Protein AF-A0A378I6Z5-F1 (afdb_monomer_lite)

pLDDT: mean 80.25, std 17.91, range [38.84, 97.5]

Structure (mmCIF, N/CA/C/O backbone):
data_AF-A0A378I6Z5-F1
#
_entry.id   AF-A0A378I6Z5-F1
#
loop_
_atom_site.group_PDB
_atom_site.id
_atom_site.type_symbol
_atom_site.label_atom_id
_atom_site.label_alt_id
_atom_site.label_comp_id
_atom_site.label_asym_id
_atom_site.label_entity_id
_atom_site.label_seq_id
_atom_site.pdbx_PDB_ins_code
_atom_site.Cartn_x
_atom_site.Cartn_y
_atom_site.Cartn_z
_atom_site.occupancy
_atom_site.B_iso_or_equiv
_atom_site.auth_seq_id
_atom_site.auth_comp_id
_atom_site.auth_asym_id
_atom_site.auth_atom_id
_atom_site.pdbx_PDB_model_num
ATOM 1 N N . MET A 1 1 ? -31.576 34.691 -0.071 1.00 43.22 1 MET A N 1
ATOM 2 C CA . MET A 1 1 ? -30.596 34.242 0.935 1.00 43.22 1 MET A CA 1
ATOM 3 C C . MET A 1 1 ? -31.088 32.911 1.466 1.00 43.22 1 MET A C 1
ATOM 5 O O . MET A 1 1 ? -32.057 32.908 2.208 1.00 43.22 1 MET A O 1
ATOM 9 N N . SER A 1 2 ? -30.503 31.805 1.012 1.00 46.91 2 SER A N 1
ATOM 10 C CA . SER A 1 2 ? -30.893 30.458 1.441 1.00 46.91 2 SER A CA 1
ATOM 11 C C . SER A 1 2 ? -29.628 29.761 1.919 1.00 46.91 2 SER A C 1
ATOM 13 O O . SER A 1 2 ? -28.775 29.415 1.105 1.00 46.91 2 SER A O 1
ATOM 15 N N . SER A 1 3 ? -29.466 29.654 3.236 1.00 55.19 3 SER A N 1
ATOM 16 C CA . SER A 1 3 ? -28.348 28.930 3.838 1.00 55.19 3 SER A CA 1
ATOM 17 C C . SER A 1 3 ? -28.502 27.432 3.549 1.00 55.19 3 SER A C 1
ATOM 19 O O . SER A 1 3 ? -29.588 26.894 3.775 1.00 55.19 3 SER A O 1
ATOM 21 N N . PRO A 1 4 ? -27.463 26.747 3.046 1.00 47.97 4 PRO A N 1
ATOM 22 C CA . PRO A 1 4 ? -27.496 25.304 2.863 1.00 47.97 4 PRO A CA 1
ATOM 23 C C . PRO A 1 4 ? -27.467 24.600 4.225 1.00 47.97 4 PRO A C 1
ATOM 25 O O . PRO A 1 4 ? -26.707 24.969 5.119 1.00 47.97 4 PRO A O 1
ATOM 28 N N . ILE A 1 5 ? -28.320 23.589 4.368 1.00 48.44 5 ILE A N 1
ATOM 29 C CA . ILE A 1 5 ? -28.381 22.694 5.524 1.00 48.44 5 ILE A CA 1
ATOM 30 C C . ILE A 1 5 ? -27.070 21.898 5.543 1.00 48.44 5 ILE A C 1
ATOM 32 O O . ILE A 1 5 ? -26.818 21.102 4.639 1.00 48.44 5 ILE A O 1
ATOM 36 N N . GLN A 1 6 ? -26.219 22.146 6.541 1.00 48.19 6 GLN A N 1
ATOM 37 C CA . GLN A 1 6 ? -25.073 21.285 6.833 1.00 48.19 6 GLN A CA 1
ATOM 38 C C . GLN A 1 6 ? -25.602 19.896 7.219 1.00 48.19 6 GLN A C 1
ATOM 40 O O . GLN A 1 6 ? -26.497 19.820 8.065 1.00 48.19 6 GLN A O 1
ATOM 45 N N . PRO A 1 7 ? -25.112 18.803 6.606 1.00 40.03 7 PRO A N 1
ATOM 46 C CA . PRO A 1 7 ? -25.465 17.467 7.057 1.00 40.03 7 PRO A CA 1
ATOM 47 C C . PRO A 1 7 ? -25.001 17.317 8.507 1.00 40.03 7 PRO A C 1
ATOM 49 O O . PRO A 1 7 ? -23.848 17.601 8.823 1.00 40.03 7 PRO A O 1
ATOM 52 N N . ALA A 1 8 ? -25.940 16.944 9.378 1.00 38.84 8 ALA A N 1
ATOM 53 C CA . ALA A 1 8 ? -25.690 16.685 10.785 1.00 38.84 8 ALA A CA 1
ATOM 54 C C . ALA A 1 8 ? -24.511 15.716 10.922 1.00 38.84 8 ALA A C 1
ATOM 56 O O . ALA A 1 8 ? -24.524 14.643 10.316 1.00 38.84 8 ALA A O 1
ATOM 57 N N . GLU A 1 9 ? -23.503 16.117 11.695 1.00 39.84 9 GLU A N 1
ATOM 58 C CA . GLU A 1 9 ? -22.430 15.232 12.127 1.00 39.84 9 GLU A CA 1
ATOM 59 C C . GLU A 1 9 ? -23.067 13.974 12.729 1.00 39.84 9 GLU A C 1
ATOM 61 O O . GLU A 1 9 ? -23.911 14.058 13.627 1.00 39.84 9 GLU A O 1
ATOM 66 N N . GLU A 1 10 ? -22.720 12.803 12.190 1.00 39.91 10 GLU A N 1
ATOM 67 C CA . GLU A 1 10 ? -23.038 11.531 12.824 1.00 39.91 10 GLU A CA 1
ATOM 68 C C . GLU A 1 10 ? -22.522 11.599 14.260 1.00 39.91 10 GLU A C 1
ATOM 70 O O . GLU A 1 10 ? -21.311 11.608 14.492 1.00 39.91 10 GLU A O 1
ATOM 75 N N . ASN A 1 11 ? -23.450 11.674 15.216 1.00 44.78 11 ASN A N 1
ATOM 76 C CA . ASN A 1 11 ? -23.178 11.618 16.646 1.00 44.78 11 ASN A CA 1
ATOM 77 C C . ASN A 1 11 ? -22.625 10.228 16.994 1.00 44.78 11 ASN A C 1
ATOM 79 O O . ASN A 1 11 ? -23.322 9.377 17.544 1.00 44.78 11 ASN A O 1
ATOM 83 N N . ASN A 1 12 ? -21.369 9.980 16.637 1.00 50.91 12 ASN A N 1
ATOM 84 C CA . ASN A 1 12 ? -20.603 8.837 17.087 1.00 50.91 12 ASN A CA 1
ATOM 85 C C . ASN A 1 12 ? -20.268 9.101 18.552 1.00 50.91 12 ASN A C 1
ATOM 87 O O . ASN A 1 12 ? -19.271 9.750 18.866 1.00 50.91 12 ASN A O 1
ATOM 91 N N . ILE A 1 13 ? -21.145 8.656 19.453 1.00 58.22 13 ILE A N 1
ATOM 92 C CA . ILE A 1 13 ? -20.887 8.724 20.889 1.00 58.22 13 ILE A CA 1
ATOM 93 C C . ILE A 1 13 ? -19.594 7.945 21.145 1.00 58.22 13 ILE A C 1
ATOM 95 O O . ILE A 1 13 ? -19.530 6.732 20.942 1.00 58.22 13 ILE A O 1
ATOM 99 N N . SER A 1 14 ? -18.544 8.656 21.555 1.00 63.94 14 SER A N 1
ATOM 100 C CA . SER A 1 14 ? -17.253 8.047 21.849 1.00 63.94 14 SER A CA 1
ATOM 101 C C . SER A 1 14 ? -17.362 7.164 23.094 1.00 63.94 14 SER A C 1
ATOM 103 O O . SER A 1 14 ? -18.143 7.443 24.008 1.00 63.94 14 SER A O 1
ATOM 105 N N . GLN A 1 15 ? -16.526 6.125 23.187 1.00 63.69 15 GLN A N 1
ATOM 106 C CA . GLN A 1 15 ? -16.387 5.288 24.387 1.00 63.69 15 GLN A CA 1
ATOM 107 C C . GLN A 1 15 ? -16.225 6.140 25.665 1.00 63.69 15 GLN A C 1
ATOM 109 O O . GLN A 1 15 ? -16.732 5.785 26.729 1.00 63.69 15 GLN A O 1
ATOM 114 N N . THR A 1 16 ? -15.563 7.299 25.551 1.00 64.31 16 THR A N 1
ATOM 115 C CA . THR A 1 16 ? -15.347 8.261 26.641 1.00 64.31 16 THR A CA 1
ATOM 116 C C . THR A 1 16 ? -16.625 8.977 27.089 1.00 64.31 16 THR A C 1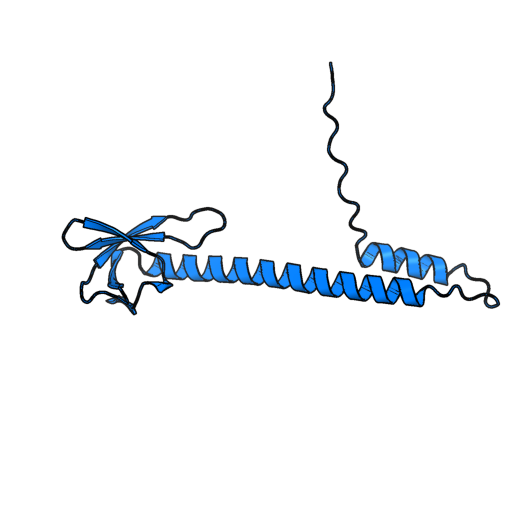
ATOM 118 O O . THR A 1 16 ? -16.800 9.222 28.283 1.00 64.31 16 THR A O 1
ATOM 121 N N . ASP A 1 17 ? -17.531 9.293 26.164 1.00 67.19 17 ASP A N 1
ATOM 122 C CA . ASP A 1 17 ? -18.799 9.962 26.475 1.00 67.19 17 ASP A CA 1
ATOM 123 C C . ASP A 1 17 ? -19.797 8.984 27.110 1.00 67.19 17 ASP A C 1
ATOM 125 O O . ASP A 1 17 ? -20.558 9.361 28.002 1.00 67.19 17 ASP A O 1
ATOM 129 N N . TYR A 1 18 ? -19.695 7.694 26.773 1.00 62.50 18 TYR A N 1
ATOM 130 C CA . TYR A 1 18 ? -20.431 6.625 27.450 1.00 62.50 18 TYR A CA 1
ATOM 131 C C . TYR A 1 18 ? -19.893 6.288 28.841 1.00 62.50 18 TYR A C 1
ATOM 133 O O . TYR A 1 18 ? -20.690 6.091 29.754 1.00 62.50 18 TYR A O 1
ATOM 141 N N . LEU A 1 19 ? -18.571 6.250 29.048 1.00 65.25 19 LEU A N 1
ATOM 142 C CA . LEU A 1 19 ? -18.000 6.049 30.389 1.00 65.25 19 LEU A CA 1
ATOM 143 C C . LEU A 1 19 ? -18.434 7.162 31.353 1.00 65.25 19 LEU A C 1
ATOM 145 O O . LEU A 1 19 ? -18.723 6.891 32.517 1.00 65.25 19 LEU A O 1
ATOM 149 N N . LYS A 1 20 ? -18.539 8.400 30.854 1.00 63.88 20 LYS A N 1
ATOM 150 C CA . LYS A 1 20 ? -19.095 9.527 31.611 1.00 63.88 20 LYS A CA 1
ATOM 151 C C . LYS A 1 20 ? -20.564 9.311 31.954 1.00 63.88 20 LYS A C 1
ATOM 153 O O . LYS A 1 20 ? -20.922 9.464 33.118 1.00 63.88 20 LYS A O 1
ATOM 158 N N . LEU A 1 21 ? -21.390 8.909 30.985 1.00 65.75 21 LEU A N 1
ATOM 159 C CA . LEU A 1 21 ? -22.802 8.613 31.239 1.00 65.75 21 LEU A CA 1
ATOM 160 C C . LEU A 1 21 ? -22.970 7.457 32.246 1.00 65.75 21 LEU A C 1
ATOM 162 O O . LEU A 1 21 ? -23.777 7.550 33.163 1.00 65.75 21 LEU A O 1
ATOM 166 N N . PHE A 1 22 ? -22.148 6.408 32.140 1.00 63.22 22 PHE A N 1
ATOM 167 C CA . PHE A 1 22 ? -22.139 5.249 33.038 1.00 63.22 22 PHE A CA 1
ATOM 168 C C . PHE A 1 22 ? -21.736 5.608 34.474 1.00 63.22 22 PHE A C 1
ATOM 170 O O . PHE A 1 22 ? -22.388 5.187 35.428 1.00 63.22 22 PHE A O 1
ATOM 177 N N . MET A 1 23 ? -20.693 6.424 34.651 1.00 62.19 23 MET A N 1
ATOM 178 C CA . MET A 1 23 ? -20.320 6.942 35.972 1.00 62.19 23 MET A CA 1
ATOM 179 C C . MET A 1 23 ? -21.416 7.836 36.561 1.00 62.19 23 MET A C 1
ATOM 181 O O . MET A 1 23 ? -21.661 7.808 37.768 1.00 62.19 23 MET A O 1
ATOM 185 N N . GLN A 1 24 ? -22.092 8.613 35.714 1.00 64.06 24 GLN A N 1
ATOM 186 C CA . GLN A 1 24 ? -23.171 9.501 36.125 1.00 64.06 24 GLN A CA 1
ATOM 187 C C . GLN A 1 24 ? -24.416 8.718 36.565 1.00 64.06 24 GLN A C 1
ATOM 189 O O .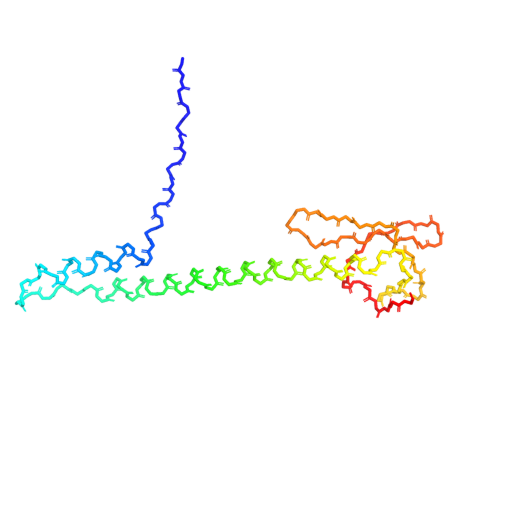 GLN A 1 24 ? -25.008 9.067 37.583 1.00 64.06 24 GLN A O 1
ATOM 194 N N . GLU A 1 25 ? -24.753 7.614 35.892 1.00 57.38 25 GLU A N 1
ATOM 195 C CA . GLU A 1 25 ? -25.790 6.693 36.366 1.00 57.38 25 GLU A CA 1
ATOM 196 C C . GLU A 1 25 ? -25.371 5.981 37.659 1.00 57.38 25 GLU A C 1
ATOM 198 O O . GLU A 1 25 ? -26.139 5.990 38.611 1.00 57.38 25 GLU A O 1
ATOM 203 N N . LEU A 1 26 ? -24.142 5.464 37.782 1.00 59.31 26 LEU A N 1
ATOM 204 C CA . LEU A 1 26 ? -23.662 4.833 39.027 1.00 59.31 26 LEU A CA 1
ATOM 205 C C . LEU A 1 26 ? -23.727 5.751 40.260 1.00 59.31 26 LEU A C 1
ATOM 207 O O . LEU A 1 26 ? -23.867 5.263 41.379 1.00 59.31 26 LEU A O 1
ATOM 211 N N . THR A 1 27 ? -23.637 7.068 40.066 1.00 58.06 27 THR A N 1
ATOM 212 C CA . THR A 1 27 ? -23.685 8.056 41.156 1.00 58.06 27 THR A CA 1
ATOM 213 C C . THR A 1 27 ? -25.122 8.347 41.633 1.00 58.06 27 THR A C 1
ATOM 215 O O . THR A 1 27 ? -25.296 8.876 42.728 1.00 58.06 27 THR A O 1
ATOM 218 N N . TYR A 1 28 ? -26.155 7.981 40.857 1.00 57.88 28 TYR A N 1
ATOM 219 C CA . TYR A 1 28 ? -27.563 8.350 41.096 1.00 57.88 28 TYR A CA 1
ATOM 220 C C . TYR A 1 28 ? -28.550 7.160 41.151 1.00 57.88 28 TYR A C 1
ATOM 222 O O . TYR A 1 28 ? -29.758 7.366 41.024 1.00 57.88 28 TYR A O 1
ATOM 230 N N . GLN A 1 29 ? -28.086 5.920 41.351 1.00 55.16 29 GLN A N 1
ATOM 231 C CA . GLN A 1 29 ? -28.969 4.739 41.390 1.00 55.16 29 GLN A CA 1
ATOM 232 C C . GLN A 1 29 ? -29.439 4.400 42.813 1.00 55.16 29 GLN A C 1
ATOM 234 O O . GLN A 1 29 ? -28.645 4.311 43.750 1.00 55.16 29 GLN A O 1
ATOM 239 N N . ASP A 1 30 ? -30.744 4.163 42.957 1.00 57.72 30 ASP A N 1
ATOM 240 C CA . ASP A 1 30 ? -31.344 3.541 44.140 1.00 57.72 30 ASP A CA 1
ATOM 241 C C . ASP A 1 30 ? -30.927 2.051 44.182 1.00 57.72 30 ASP A C 1
ATOM 243 O O . ASP A 1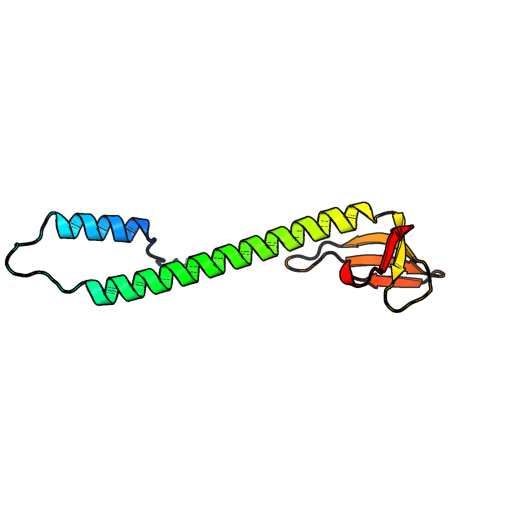 30 ? -31.190 1.318 43.221 1.00 57.72 30 ASP A O 1
ATOM 247 N N . PRO A 1 31 ? -30.281 1.566 45.262 1.00 54.97 31 PRO A N 1
ATOM 248 C CA . PRO A 1 31 ? -29.736 0.207 45.352 1.00 54.97 31 PRO A CA 1
ATOM 249 C C . PRO A 1 31 ? -30.773 -0.918 45.187 1.00 54.97 31 PRO A C 1
ATOM 251 O O . PRO A 1 31 ? -30.391 -2.073 45.002 1.00 54.97 31 PRO A O 1
ATOM 254 N N . LEU A 1 32 ? -32.073 -0.613 45.253 1.00 54.62 32 LEU A N 1
ATOM 255 C CA . LEU A 1 32 ? -33.153 -1.601 45.197 1.00 54.62 32 LEU A CA 1
ATOM 256 C C . LEU A 1 32 ? -33.670 -1.913 43.780 1.00 54.62 32 LEU A C 1
ATOM 258 O O . LEU A 1 32 ? -34.488 -2.824 43.634 1.00 54.62 32 LEU A O 1
ATOM 262 N N . LYS A 1 33 ? -33.217 -1.205 42.732 1.00 52.78 33 LYS A N 1
ATOM 263 C CA . LYS A 1 33 ? -33.619 -1.463 41.333 1.00 52.78 33 LYS A CA 1
ATOM 264 C C . LYS A 1 33 ? -32.457 -1.273 40.348 1.00 52.78 33 LYS A C 1
ATOM 266 O O . LYS A 1 33 ? -32.390 -0.243 39.683 1.00 52.78 33 LYS A O 1
ATOM 271 N N . PRO A 1 34 ? -31.557 -2.258 40.202 1.00 54.91 34 PRO A N 1
ATOM 272 C CA . PRO A 1 34 ? -30.526 -2.189 39.177 1.00 54.91 34 PRO A CA 1
ATOM 273 C C . PRO A 1 34 ? -31.172 -2.282 37.787 1.00 54.91 34 PRO A C 1
ATOM 275 O O . PRO A 1 34 ? -31.848 -3.262 37.477 1.00 54.91 34 PRO A O 1
ATOM 278 N N . ILE A 1 35 ? -30.978 -1.262 36.949 1.00 56.53 35 ILE A N 1
ATOM 279 C CA . ILE A 1 35 ? -31.331 -1.333 35.526 1.00 56.53 35 ILE A CA 1
ATOM 280 C C . ILE A 1 35 ? -30.362 -2.311 34.846 1.00 56.53 35 ILE A C 1
ATOM 282 O O . ILE A 1 35 ? -29.148 -2.246 35.062 1.00 56.53 35 ILE A O 1
ATOM 286 N N . ASP A 1 36 ? -30.884 -3.228 34.029 1.00 58.59 36 ASP A N 1
ATOM 287 C CA . ASP A 1 36 ? -30.087 -4.207 33.283 1.00 58.59 36 ASP A CA 1
ATOM 288 C C . ASP A 1 36 ? -29.465 -3.573 32.025 1.00 58.59 36 ASP A C 1
ATOM 290 O O . ASP A 1 36 ? -29.820 -3.867 30.889 1.00 58.59 36 ASP A O 1
ATOM 294 N N . ASN A 1 37 ? -28.513 -2.660 32.229 1.00 60.88 37 ASN A N 1
ATOM 295 C CA . ASN A 1 37 ? -27.763 -2.011 31.147 1.00 60.88 37 ASN A CA 1
ATOM 296 C C . ASN A 1 37 ? -26.701 -2.941 30.518 1.00 60.88 37 ASN A C 1
ATOM 298 O O . ASN A 1 37 ? -25.916 -2.514 29.669 1.00 60.88 37 ASN A O 1
ATOM 302 N N . ARG A 1 38 ? -26.644 -4.220 30.923 1.00 66.25 38 ARG A N 1
ATOM 303 C CA . ARG A 1 38 ? -25.589 -5.167 30.528 1.00 66.25 38 ARG A CA 1
ATOM 304 C C . ARG A 1 38 ? -25.667 -5.562 29.059 1.00 66.25 38 ARG A C 1
ATOM 306 O O . ARG A 1 38 ? -24.627 -5.660 28.415 1.00 66.25 38 ARG A O 1
ATOM 313 N N . GLU A 1 39 ? -26.868 -5.766 28.523 1.00 67.81 39 GLU A N 1
ATOM 314 C CA . GLU A 1 39 ? -27.053 -6.147 27.117 1.00 67.81 39 GLU A CA 1
ATOM 315 C C . GLU A 1 39 ? -26.625 -5.018 26.169 1.00 67.81 39 GLU A C 1
ATOM 317 O O . GLU A 1 39 ? -25.887 -5.247 25.210 1.00 67.81 39 GLU A O 1
ATOM 322 N N . PHE A 1 40 ? -26.984 -3.775 26.495 1.00 68.00 40 PHE A N 1
ATOM 323 C CA . PHE A 1 40 ? -26.547 -2.603 25.741 1.00 68.00 40 PHE A CA 1
ATOM 324 C C . PHE A 1 40 ? -25.028 -2.378 25.848 1.00 68.00 40 PHE A C 1
ATOM 326 O O . PHE A 1 40 ? -24.366 -2.130 24.841 1.00 68.00 40 PHE A O 1
ATOM 333 N N . MET A 1 41 ? -24.441 -2.543 27.041 1.00 68.56 41 MET A N 1
ATOM 334 C CA . MET A 1 41 ? -22.983 -2.485 27.227 1.00 68.56 41 MET A CA 1
ATOM 335 C C . MET A 1 41 ? -22.249 -3.560 26.419 1.00 68.56 41 MET A C 1
ATOM 337 O O . MET A 1 41 ? -21.197 -3.276 25.847 1.00 68.56 41 MET A O 1
ATOM 341 N N . ALA A 1 42 ? -22.797 -4.774 26.335 1.00 77.38 42 ALA A N 1
ATOM 342 C CA . ALA A 1 42 ? -22.230 -5.842 25.518 1.00 77.38 42 ALA A CA 1
ATOM 343 C C . ALA A 1 42 ? -22.258 -5.485 24.020 1.00 77.38 42 ALA A C 1
ATOM 345 O O . ALA A 1 42 ? -21.261 -5.674 23.323 1.00 77.38 42 ALA A O 1
ATOM 346 N N . GLN A 1 43 ? -23.357 -4.901 23.532 1.00 72.25 43 GLN A N 1
ATOM 347 C CA . GLN A 1 43 ? -23.467 -4.431 22.146 1.00 72.25 43 GLN A CA 1
ATOM 348 C C . GLN A 1 43 ? -22.517 -3.258 21.847 1.00 72.25 43 GLN A C 1
ATOM 350 O O . GLN A 1 43 ? -21.894 -3.225 20.786 1.00 72.25 43 GLN A O 1
ATOM 355 N N . MET A 1 44 ? -22.340 -2.325 22.787 1.00 79.81 44 MET A N 1
ATOM 356 C CA . MET A 1 44 ? -21.386 -1.218 22.648 1.00 79.81 44 MET A CA 1
ATOM 357 C C . MET A 1 44 ? -19.933 -1.686 22.691 1.00 79.81 44 MET A C 1
ATOM 359 O O . MET A 1 44 ? -19.124 -1.218 21.894 1.00 79.81 44 MET A O 1
ATOM 363 N N . ALA A 1 45 ? -19.591 -2.634 23.566 1.00 80.56 45 ALA A N 1
ATOM 364 C CA . ALA A 1 45 ? -18.269 -3.253 23.572 1.00 80.56 45 ALA A CA 1
ATOM 365 C C . ALA A 1 45 ? -17.977 -3.915 22.217 1.00 80.56 45 ALA A C 1
ATOM 367 O O . ALA A 1 45 ? -16.915 -3.688 21.639 1.00 80.56 45 ALA A O 1
ATOM 368 N N . GLN A 1 46 ? -18.956 -4.634 21.657 1.00 79.94 46 GLN A N 1
ATOM 369 C CA . GLN A 1 46 ? -18.843 -5.239 20.331 1.00 79.94 46 GLN A CA 1
ATOM 370 C C . GLN A 1 46 ? -18.638 -4.188 19.228 1.00 79.94 46 GLN A C 1
ATOM 372 O O . GLN A 1 46 ? -17.785 -4.369 18.356 1.00 79.94 46 GLN A O 1
ATOM 377 N N . PHE A 1 47 ? -19.385 -3.081 19.263 1.00 81.50 47 PHE A N 1
ATOM 378 C CA . PHE A 1 47 ? -19.221 -1.986 18.306 1.00 81.50 47 PHE A CA 1
ATOM 379 C C . PHE A 1 47 ? -17.855 -1.298 18.445 1.00 81.50 47 PHE A C 1
ATOM 381 O O . PHE A 1 47 ? -17.176 -1.085 17.443 1.00 81.50 47 PHE A O 1
ATOM 388 N N . SER A 1 48 ? -17.406 -1.026 19.674 1.00 82.19 48 SER A N 1
ATOM 389 C CA . SER A 1 48 ? -16.090 -0.442 19.954 1.00 82.19 48 SER A CA 1
ATOM 390 C C . SER A 1 48 ? -14.963 -1.317 19.415 1.00 82.19 48 SER A C 1
ATOM 392 O O . SER A 1 48 ? -14.047 -0.799 18.782 1.00 82.19 48 SER A O 1
ATOM 394 N N . SER A 1 49 ? -15.035 -2.635 19.615 1.00 84.44 49 SER A N 1
ATOM 395 C CA . SER A 1 49 ? -14.039 -3.564 19.076 1.00 84.44 49 SER A CA 1
ATOM 396 C C . SER A 1 49 ? -14.039 -3.588 17.546 1.00 84.44 49 SER A C 1
ATOM 398 O O . SER A 1 49 ? -12.976 -3.646 16.932 1.00 84.44 49 SER A O 1
ATOM 400 N N . LEU A 1 50 ? -15.209 -3.499 16.905 1.00 87.94 50 LEU A N 1
ATOM 401 C CA . LEU A 1 50 ? -15.294 -3.389 15.446 1.00 87.94 50 LEU A CA 1
ATOM 402 C C . LEU A 1 50 ? -14.705 -2.071 14.936 1.00 87.94 50 LEU A C 1
ATOM 404 O O . LEU A 1 50 ? -13.995 -2.073 13.931 1.00 87.94 50 LEU A O 1
ATOM 408 N N . GLN A 1 51 ? -14.969 -0.959 15.622 1.00 86.94 51 GLN A N 1
ATOM 409 C CA . GLN A 1 51 ? -14.408 0.337 15.257 1.00 86.94 51 GLN A CA 1
ATOM 410 C C . GLN A 1 51 ? -12.887 0.358 15.438 1.00 86.94 51 GLN A C 1
ATOM 412 O O . GLN A 1 51 ? -12.172 0.838 14.563 1.00 86.94 51 GLN A O 1
ATOM 417 N N . GLU A 1 52 ? -12.370 -0.216 16.523 1.00 88.31 52 GLU A N 1
ATOM 418 C CA . GLU A 1 52 ? -10.931 -0.368 16.742 1.00 88.31 52 GLU A CA 1
ATOM 419 C C . GLU A 1 52 ? -10.281 -1.243 15.659 1.00 88.31 52 GLU A C 1
ATOM 421 O O . GLU A 1 52 ? -9.221 -0.893 15.129 1.00 88.31 52 GLU A O 1
ATOM 426 N N . ALA A 1 53 ? -10.940 -2.336 15.261 1.00 92.00 53 ALA A N 1
ATOM 427 C CA . ALA A 1 53 ? -10.479 -3.184 14.167 1.00 92.00 53 ALA A CA 1
ATOM 428 C C . ALA A 1 53 ? -10.442 -2.424 12.830 1.00 92.00 53 ALA A C 1
ATOM 430 O O . ALA A 1 53 ? -9.467 -2.544 12.084 1.00 92.00 53 ALA A O 1
ATOM 431 N N . ARG A 1 54 ? -11.459 -1.599 12.540 1.00 91.25 54 ARG A N 1
ATOM 432 C CA . ARG A 1 54 ? -11.486 -0.722 11.356 1.00 91.25 54 ARG A CA 1
ATOM 433 C C . ARG A 1 54 ? -10.365 0.312 11.390 1.00 91.25 54 ARG A C 1
ATOM 435 O O . ARG A 1 54 ? -9.596 0.386 10.438 1.00 91.25 54 ARG A O 1
ATOM 442 N N . ASN A 1 55 ? -10.208 1.027 12.502 1.00 91.75 55 ASN A N 1
ATOM 443 C CA . ASN A 1 55 ? -9.148 2.023 12.679 1.00 91.75 55 ASN A CA 1
ATOM 444 C C . ASN A 1 55 ? -7.759 1.391 12.502 1.00 91.75 55 ASN A C 1
ATOM 446 O O . ASN A 1 55 ? -6.887 1.944 11.832 1.00 91.75 55 ASN A O 1
ATOM 450 N N . THR A 1 56 ? -7.552 0.200 13.068 1.00 94.94 56 THR A N 1
ATOM 451 C CA . THR A 1 56 ? -6.317 -0.570 12.891 1.00 94.94 56 THR A CA 1
ATOM 452 C C . THR A 1 56 ? -6.097 -0.930 11.426 1.00 94.94 56 THR A C 1
ATOM 454 O O . THR A 1 56 ? -5.000 -0.728 10.909 1.00 94.94 56 THR A O 1
ATOM 457 N N . ASN A 1 57 ? -7.126 -1.423 10.735 1.00 93.81 57 ASN A N 1
ATOM 458 C CA . ASN A 1 57 ? -7.033 -1.756 9.318 1.00 93.81 57 ASN A CA 1
ATOM 459 C C . ASN A 1 57 ? -6.664 -0.532 8.462 1.00 93.81 57 ASN A C 1
ATOM 461 O O . ASN A 1 57 ? -5.744 -0.613 7.651 1.00 93.81 57 ASN A O 1
ATOM 465 N N . GLU A 1 58 ? -7.294 0.619 8.700 1.00 92.62 58 GLU A N 1
ATOM 466 C CA . GLU A 1 58 ? -6.966 1.873 8.014 1.00 92.62 58 GLU A CA 1
ATOM 467 C C . GLU A 1 58 ? -5.524 2.320 8.275 1.00 92.62 58 GLU A C 1
ATOM 469 O O . GLU A 1 58 ? -4.814 2.728 7.353 1.00 92.62 58 GLU A O 1
ATOM 474 N N . ASN A 1 59 ? -5.060 2.215 9.522 1.00 93.06 59 ASN A N 1
ATOM 475 C CA . ASN A 1 59 ? -3.680 2.532 9.881 1.00 93.06 59 ASN A CA 1
ATOM 476 C C . ASN A 1 59 ? -2.684 1.590 9.192 1.00 93.06 59 ASN A C 1
ATOM 478 O O . ASN A 1 59 ? -1.650 2.049 8.706 1.00 93.06 59 ASN A O 1
ATOM 482 N N . LEU A 1 60 ? -3.004 0.297 9.085 1.00 94.44 60 LEU A N 1
ATOM 483 C CA . LEU A 1 60 ? -2.187 -0.670 8.349 1.00 94.44 60 LEU A CA 1
ATOM 484 C C . LEU A 1 60 ? -2.128 -0.337 6.856 1.00 94.44 60 LEU A C 1
ATOM 486 O O . LEU A 1 60 ? -1.041 -0.347 6.283 1.00 94.44 60 LEU A O 1
ATOM 490 N N . VAL A 1 61 ? -3.254 0.019 6.231 1.00 90.75 61 VAL A N 1
ATOM 491 C CA . VAL A 1 61 ? -3.286 0.447 4.821 1.00 90.75 61 VAL A CA 1
ATOM 492 C C . VAL A 1 61 ? -2.424 1.694 4.608 1.00 90.75 61 VAL A C 1
ATOM 494 O O . VAL A 1 61 ? -1.619 1.727 3.677 1.00 90.75 61 VAL A O 1
ATOM 497 N N . LYS A 1 62 ? -2.510 2.692 5.499 1.00 90.19 62 LYS A N 1
ATOM 498 C CA . LYS A 1 62 ? -1.656 3.895 5.451 1.00 90.19 62 LYS A CA 1
ATOM 499 C C . LYS A 1 62 ? -0.173 3.550 5.583 1.00 90.19 62 LYS A C 1
ATOM 501 O O . LYS A 1 62 ? 0.653 4.083 4.844 1.00 90.19 62 LYS A O 1
ATOM 506 N N . LEU A 1 63 ? 0.172 2.639 6.491 1.00 92.56 63 LEU A N 1
ATOM 507 C CA . LEU A 1 63 ? 1.553 2.219 6.722 1.00 92.56 63 LEU A CA 1
ATOM 508 C C . LEU A 1 63 ? 2.111 1.422 5.531 1.00 92.56 63 LEU A C 1
ATOM 510 O O . LEU A 1 63 ? 3.243 1.657 5.106 1.00 92.56 63 LEU A O 1
ATOM 514 N N . LEU A 1 64 ? 1.306 0.547 4.923 1.00 90.44 64 LEU A N 1
ATOM 515 C CA . LEU A 1 64 ? 1.644 -0.137 3.670 1.00 90.44 64 LEU A CA 1
ATOM 516 C C . LEU A 1 64 ? 1.847 0.859 2.519 1.00 90.44 64 LEU A C 1
ATOM 518 O O . LEU A 1 64 ? 2.825 0.751 1.783 1.00 90.44 64 LEU A O 1
ATOM 522 N N . GLY A 1 65 ? 0.984 1.871 2.402 1.00 90.25 65 GLY A N 1
ATOM 523 C CA . GLY A 1 65 ? 1.152 2.956 1.434 1.00 90.25 65 GLY A CA 1
ATOM 524 C C . GLY A 1 65 ? 2.470 3.707 1.632 1.00 90.25 65 GLY A C 1
ATOM 525 O O . GLY A 1 65 ? 3.253 3.840 0.695 1.00 90.25 65 GLY A O 1
ATOM 526 N N . MET A 1 66 ? 2.772 4.121 2.867 1.00 91.56 66 MET A N 1
ATOM 527 C CA . MET A 1 66 ? 4.012 4.831 3.202 1.00 91.56 66 MET A CA 1
ATOM 528 C C . MET A 1 66 ? 5.261 3.990 2.911 1.00 91.56 66 MET A C 1
ATOM 530 O O . MET A 1 66 ? 6.196 4.470 2.272 1.00 91.56 66 MET A O 1
ATOM 534 N N . THR A 1 67 ? 5.271 2.721 3.327 1.00 92.81 67 THR A N 1
ATOM 535 C CA . THR A 1 67 ? 6.400 1.809 3.075 1.00 92.81 67 THR A CA 1
ATOM 536 C C . THR A 1 67 ? 6.592 1.528 1.584 1.00 92.81 67 THR A C 1
ATOM 538 O O . THR A 1 67 ? 7.731 1.512 1.114 1.00 92.81 67 THR A O 1
ATOM 541 N N . SER A 1 68 ? 5.505 1.363 0.822 1.00 93.62 68 SER A N 1
ATOM 542 C CA . SER A 1 68 ? 5.556 1.224 -0.637 1.00 93.62 68 SER A CA 1
ATOM 543 C C . SER A 1 68 ? 6.090 2.490 -1.307 1.00 93.62 68 SER A C 1
ATOM 545 O O . SER A 1 68 ? 6.882 2.391 -2.243 1.00 93.62 68 SER A O 1
ATOM 547 N N . SER A 1 69 ? 5.707 3.677 -0.829 1.00 94.50 69 SER A N 1
ATOM 548 C CA . SER A 1 69 ? 6.210 4.963 -1.327 1.00 94.50 69 SER A CA 1
ATOM 549 C C . SER A 1 69 ? 7.708 5.116 -1.105 1.00 94.50 69 SER A C 1
ATOM 551 O O . SER A 1 69 ? 8.437 5.396 -2.055 1.00 94.50 69 SER A O 1
ATOM 553 N N . THR A 1 70 ? 8.195 4.856 0.111 1.00 95.06 70 THR A N 1
ATOM 554 C CA . THR A 1 70 ? 9.634 4.894 0.407 1.00 95.06 70 THR A CA 1
ATOM 555 C C . THR A 1 70 ? 10.412 3.908 -0.463 1.00 95.06 70 THR A C 1
ATOM 557 O O . THR A 1 70 ? 11.437 4.275 -1.031 1.00 95.06 70 THR A O 1
ATOM 560 N N . GLN A 1 71 ? 9.916 2.677 -0.622 1.00 95.19 71 GLN A N 1
ATOM 561 C CA . GLN A 1 71 ? 10.556 1.684 -1.488 1.00 95.19 71 GLN A CA 1
ATOM 562 C C . GLN A 1 71 ? 10.566 2.108 -2.952 1.00 95.19 71 GLN A C 1
ATOM 564 O O . GLN A 1 71 ? 11.604 2.013 -3.597 1.00 95.19 71 GLN A O 1
ATOM 569 N N . SER A 1 72 ? 9.456 2.645 -3.452 1.00 95.75 72 SER A N 1
ATOM 570 C CA . SER A 1 72 ? 9.362 3.142 -4.826 1.00 95.75 72 SER A CA 1
ATOM 571 C C . SER A 1 72 ? 10.383 4.249 -5.082 1.00 95.75 72 SER A C 1
ATOM 573 O O . SER A 1 72 ? 11.107 4.183 -6.072 1.00 95.75 72 SER A O 1
ATOM 575 N N . LEU A 1 73 ? 10.525 5.210 -4.160 1.00 95.94 73 LEU A N 1
ATOM 576 C CA . LEU A 1 73 ? 11.517 6.289 -4.259 1.00 95.94 73 LEU A CA 1
ATOM 577 C C . LEU A 1 73 ? 12.957 5.768 -4.345 1.00 95.94 73 LEU A C 1
ATOM 579 O O . LEU A 1 73 ? 13.751 6.308 -5.111 1.00 95.94 73 LEU A O 1
ATOM 583 N N . MET A 1 74 ? 13.295 4.699 -3.617 1.00 95.94 74 MET A N 1
ATOM 584 C CA . MET A 1 74 ? 14.626 4.078 -3.698 1.00 95.94 74 MET A CA 1
ATOM 585 C C . MET A 1 74 ? 14.919 3.462 -5.073 1.00 95.94 74 MET A C 1
ATOM 587 O O . MET A 1 74 ? 16.087 3.298 -5.433 1.00 95.94 74 MET A O 1
ATOM 591 N N . LEU A 1 75 ? 13.878 3.124 -5.840 1.00 96.56 75 LEU A N 1
ATOM 592 C CA . LEU A 1 75 ? 14.010 2.580 -7.188 1.00 96.56 75 LEU A CA 1
ATOM 593 C C . LEU A 1 75 ? 14.149 3.660 -8.257 1.00 96.56 75 LEU A C 1
ATOM 595 O O . LEU A 1 75 ? 14.492 3.324 -9.387 1.00 96.56 75 LEU A O 1
ATOM 599 N N . LEU A 1 76 ? 13.914 4.936 -7.943 1.00 96.81 76 LEU A N 1
ATOM 600 C CA . LEU A 1 76 ? 14.032 6.013 -8.920 1.00 96.81 76 LEU A CA 1
ATOM 601 C C . LEU A 1 76 ? 15.427 5.999 -9.567 1.00 96.81 76 LEU A C 1
ATOM 603 O O . LEU A 1 76 ? 16.453 5.940 -8.890 1.00 96.81 76 LEU A O 1
ATOM 607 N N . GLN A 1 77 ? 15.461 6.043 -10.899 1.00 96.31 77 GLN A N 1
ATOM 608 C CA . GLN A 1 77 ? 16.657 5.928 -11.739 1.00 96.31 77 GLN A CA 1
ATOM 609 C C . GLN A 1 77 ? 17.403 4.585 -11.679 1.00 96.31 77 GLN A C 1
ATOM 611 O O . GLN A 1 77 ? 18.404 4.449 -12.389 1.00 96.31 77 GLN A O 1
ATOM 616 N N . LYS A 1 78 ? 16.930 3.593 -10.912 1.00 96.75 78 LYS A N 1
ATOM 617 C CA . LYS A 1 78 ? 17.501 2.239 -10.857 1.00 96.75 78 LYS A CA 1
ATOM 618 C C . LYS A 1 78 ? 17.025 1.368 -12.013 1.00 96.75 78 LYS A C 1
ATOM 620 O O . LYS A 1 78 ? 15.957 1.595 -12.592 1.00 96.75 78 LYS A O 1
ATOM 625 N N . SER A 1 79 ? 17.831 0.355 -12.318 1.00 96.56 79 SER A N 1
ATOM 626 C CA . SER A 1 79 ? 17.467 -0.708 -13.246 1.00 96.56 79 SER A CA 1
ATOM 627 C C . SER A 1 79 ? 16.703 -1.784 -12.484 1.00 96.56 79 SER A C 1
ATOM 629 O O . SER A 1 79 ? 17.144 -2.255 -11.443 1.00 96.56 79 SER A O 1
ATOM 631 N N . VAL A 1 80 ? 15.546 -2.179 -12.989 1.00 96.56 80 VAL A N 1
ATOM 632 C CA . VAL A 1 80 ? 14.661 -3.160 -12.366 1.00 96.56 80 VAL A CA 1
ATOM 633 C C . VAL A 1 80 ? 14.278 -4.230 -13.373 1.00 96.56 80 VAL A C 1
ATOM 635 O O . VAL A 1 80 ? 14.131 -3.963 -14.567 1.00 96.56 80 VAL A O 1
ATOM 638 N N . LYS A 1 81 ? 14.094 -5.451 -12.886 1.00 95.94 81 LYS A N 1
ATOM 639 C CA . LYS A 1 81 ? 13.535 -6.559 -13.657 1.00 95.94 81 LYS A CA 1
ATOM 640 C C . LYS A 1 81 ? 12.086 -6.761 -13.250 1.00 95.94 81 LYS A C 1
ATOM 642 O O . LYS A 1 81 ? 11.769 -6.757 -12.058 1.00 95.94 81 LYS A O 1
ATOM 647 N N . LEU A 1 82 ? 11.211 -6.943 -14.232 1.00 94.19 82 LEU A N 1
ATOM 648 C CA . LEU A 1 82 ? 9.815 -7.265 -13.956 1.00 94.19 82 LEU A CA 1
ATOM 649 C C . LEU A 1 82 ? 9.661 -8.760 -13.695 1.00 94.19 82 LEU A C 1
ATOM 651 O O . LEU A 1 82 ? 10.272 -9.582 -14.365 1.00 94.19 82 LEU A O 1
ATOM 655 N N . ARG A 1 83 ? 8.738 -9.125 -12.813 1.00 92.38 83 ARG A N 1
ATOM 656 C CA . ARG A 1 83 ? 8.477 -10.516 -12.430 1.00 92.38 83 ARG A CA 1
ATOM 657 C C . ARG A 1 83 ? 8.097 -11.432 -13.593 1.00 92.38 83 ARG A C 1
ATOM 659 O O . ARG A 1 83 ? 8.483 -12.594 -13.599 1.00 92.38 83 ARG A O 1
ATOM 666 N N . ASN A 1 84 ? 7.390 -10.899 -14.588 1.00 89.31 84 ASN A N 1
ATOM 667 C CA . ASN A 1 84 ? 6.911 -11.653 -15.751 1.00 89.31 84 ASN A CA 1
ATOM 668 C C . ASN A 1 84 ? 7.697 -11.332 -17.038 1.00 89.31 84 ASN A C 1
ATOM 670 O O . ASN A 1 84 ? 7.192 -11.551 -18.136 1.00 89.31 84 ASN A O 1
ATOM 674 N N . SER A 1 85 ? 8.902 -10.761 -16.927 1.00 86.62 85 SER A N 1
ATOM 675 C CA . SER A 1 85 ? 9.750 -10.435 -18.077 1.00 86.62 85 SER A CA 1
ATOM 676 C C . SER A 1 85 ? 11.227 -10.633 -17.752 1.00 86.62 85 SER A C 1
ATOM 678 O O . SER A 1 85 ? 11.691 -10.326 -16.661 1.00 86.62 85 SER A O 1
ATOM 680 N N . ASN A 1 86 ? 12.004 -11.077 -18.737 1.00 86.88 86 ASN A N 1
ATOM 681 C CA . ASN A 1 86 ? 13.465 -11.116 -18.624 1.00 86.88 86 ASN A CA 1
ATOM 682 C C . ASN A 1 86 ? 14.134 -9.797 -19.030 1.00 86.88 86 ASN A C 1
ATOM 684 O O . ASN A 1 86 ? 15.358 -9.703 -19.024 1.00 86.88 86 ASN A O 1
ATOM 688 N N . GLN A 1 87 ? 13.352 -8.787 -19.408 1.00 87.69 87 GLN A N 1
ATOM 689 C CA . GLN A 1 87 ? 13.879 -7.487 -19.793 1.00 87.69 87 GLN A CA 1
ATOM 690 C C . GLN A 1 87 ? 14.113 -6.616 -18.561 1.00 87.69 87 GLN A C 1
ATOM 692 O O . GLN A 1 87 ? 13.263 -6.523 -17.672 1.00 87.69 87 GLN A O 1
ATOM 697 N N . LEU A 1 88 ? 15.268 -5.955 -18.550 1.00 93.38 88 LEU A N 1
ATOM 698 C CA . LEU A 1 88 ? 15.555 -4.882 -17.614 1.00 93.38 88 LEU A CA 1
ATOM 699 C C . LEU A 1 88 ? 14.916 -3.588 -18.111 1.00 93.38 88 LEU A C 1
ATOM 701 O O . LEU A 1 88 ? 14.916 -3.292 -19.308 1.00 93.38 88 LEU A O 1
ATOM 705 N N . GLY A 1 89 ? 14.393 -2.817 -17.170 1.00 95.56 89 GLY A N 1
ATOM 706 C CA . GLY A 1 89 ? 13.882 -1.477 -17.394 1.00 95.56 89 GLY A CA 1
ATOM 707 C C . GLY A 1 89 ? 14.464 -0.495 -16.403 1.00 95.56 89 GLY A C 1
ATOM 708 O O . GLY A 1 89 ? 14.898 -0.885 -15.328 1.00 95.56 89 GLY A O 1
ATOM 709 N N . ARG A 1 90 ? 14.457 0.790 -16.742 1.00 97.25 90 ARG A N 1
ATOM 710 C CA . ARG A 1 90 ? 14.878 1.847 -15.820 1.00 97.25 90 ARG A CA 1
ATOM 711 C C . ARG A 1 90 ? 13.663 2.586 -15.291 1.00 97.25 90 ARG A C 1
ATOM 713 O O . ARG A 1 90 ? 12.858 3.058 -16.091 1.00 97.25 90 ARG A O 1
ATOM 720 N N . VAL A 1 91 ? 13.542 2.720 -13.974 1.00 97.50 91 VAL A N 1
ATOM 721 C CA . VAL A 1 91 ? 12.503 3.570 -13.375 1.00 97.50 91 VAL A CA 1
ATOM 722 C C . VAL A 1 91 ? 12.876 5.023 -13.645 1.00 97.50 91 VAL A C 1
ATOM 724 O O . VAL A 1 91 ? 13.902 5.500 -13.166 1.00 97.50 91 VAL A O 1
ATOM 727 N N . ILE A 1 92 ? 12.081 5.724 -14.442 1.00 97.50 92 ILE A N 1
ATOM 728 C CA . ILE A 1 92 ? 12.365 7.109 -14.833 1.00 97.50 92 ILE A CA 1
ATOM 729 C C . ILE A 1 92 ? 11.590 8.129 -14.002 1.00 97.50 92 ILE A C 1
ATOM 731 O O . ILE A 1 92 ? 12.065 9.250 -13.847 1.00 97.50 92 ILE A O 1
ATOM 735 N N . ASP A 1 93 ? 10.436 7.733 -13.472 1.00 97.44 93 ASP A N 1
ATOM 736 C CA . ASP A 1 93 ? 9.511 8.591 -12.739 1.00 97.44 93 ASP A CA 1
ATOM 737 C C . ASP A 1 93 ? 8.595 7.747 -11.829 1.00 97.44 93 ASP A C 1
ATOM 739 O O . ASP A 1 93 ? 8.498 6.525 -12.002 1.00 97.44 93 ASP A O 1
ATOM 743 N N . ILE A 1 94 ? 7.964 8.382 -10.836 1.00 97.25 94 ILE A N 1
ATOM 744 C CA . ILE A 1 94 ? 7.052 7.735 -9.887 1.00 97.25 94 ILE A CA 1
ATOM 745 C C . ILE A 1 94 ? 5.820 8.615 -9.682 1.00 97.25 94 ILE A C 1
ATOM 747 O O . ILE A 1 94 ? 5.926 9.764 -9.260 1.00 97.25 94 ILE A O 1
ATOM 751 N N . GLU A 1 95 ? 4.644 8.035 -9.899 1.00 96.38 95 GLU A N 1
ATOM 752 C CA . GLU A 1 95 ? 3.358 8.680 -9.648 1.00 96.38 95 GLU A CA 1
ATOM 753 C C . GLU A 1 95 ? 2.788 8.224 -8.300 1.00 96.38 95 GLU A C 1
ATOM 755 O O . GLU A 1 95 ? 2.792 7.033 -7.980 1.00 96.38 95 GLU A O 1
ATOM 760 N N . PHE A 1 96 ? 2.252 9.173 -7.529 1.00 94.50 96 PHE A N 1
ATOM 761 C CA . PHE A 1 96 ? 1.617 8.939 -6.228 1.00 94.50 96 PHE A CA 1
ATOM 762 C C . PHE A 1 96 ? 0.121 9.282 -6.296 1.00 94.50 96 PHE A C 1
ATOM 764 O O . PHE A 1 96 ? -0.274 10.369 -5.878 1.00 94.50 96 PHE A O 1
ATOM 771 N N . PRO A 1 97 ? -0.716 8.404 -6.877 1.00 91.44 97 PRO A N 1
ATOM 772 C CA . PRO A 1 97 ? -2.160 8.605 -6.898 1.00 91.44 97 PRO A CA 1
ATOM 773 C C . PRO A 1 97 ? -2.768 8.511 -5.491 1.00 91.44 97 PRO A C 1
ATOM 775 O O . PRO A 1 97 ? -2.397 7.645 -4.697 1.00 91.44 97 PRO A O 1
ATOM 778 N N . ASP A 1 98 ? -3.752 9.363 -5.200 1.00 86.19 98 ASP A N 1
ATOM 779 C CA . ASP A 1 98 ? -4.454 9.351 -3.915 1.00 86.19 98 ASP A CA 1
ATOM 780 C C . ASP A 1 98 ? -5.177 8.017 -3.680 1.00 86.19 98 ASP A C 1
ATOM 782 O O . ASP A 1 98 ? -5.871 7.485 -4.551 1.00 86.19 98 ASP A O 1
ATOM 786 N N . GLY A 1 99 ? -5.006 7.458 -2.480 1.00 83.38 99 GLY A N 1
ATOM 787 C CA . GLY A 1 99 ? -5.666 6.217 -2.065 1.00 83.38 99 GLY A CA 1
ATOM 788 C C . GLY A 1 99 ? -5.217 4.954 -2.810 1.00 83.38 99 GLY A C 1
ATOM 789 O O . GLY A 1 99 ? -5.826 3.904 -2.624 1.00 83.38 99 GLY A O 1
ATOM 790 N N . SER A 1 100 ? -4.169 5.026 -3.636 1.00 88.25 100 SER A N 1
ATOM 791 C CA . SER A 1 100 ? -3.656 3.897 -4.418 1.00 88.25 100 SER A CA 1
ATOM 792 C C . SER A 1 100 ? -2.145 3.716 -4.222 1.00 88.25 100 SER A C 1
ATOM 794 O O . SER A 1 100 ? -1.451 4.665 -3.853 1.00 88.25 100 SER A O 1
ATOM 796 N N . PRO A 1 101 ? -1.595 2.507 -4.447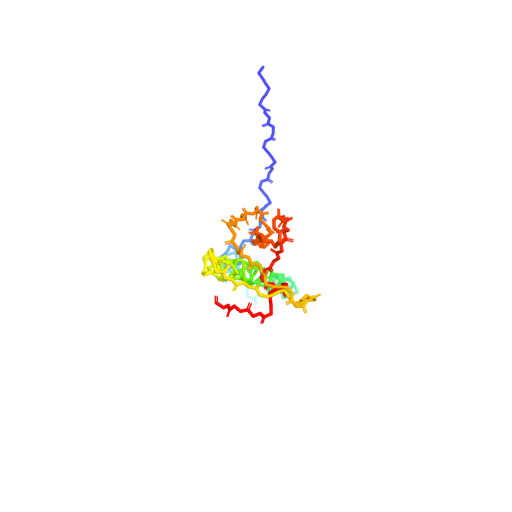 1.00 91.25 101 PRO A N 1
ATOM 797 C CA . PRO A 1 101 ? -0.152 2.303 -4.402 1.00 91.25 101 PRO A CA 1
ATOM 798 C C . PRO A 1 101 ? 0.587 3.168 -5.440 1.00 91.25 101 PRO A C 1
ATOM 800 O O . PRO A 1 101 ? 0.045 3.409 -6.522 1.00 91.25 101 PRO A O 1
ATOM 803 N N . PRO A 1 102 ? 1.838 3.576 -5.160 1.00 95.31 102 PRO A N 1
ATOM 804 C CA . PRO A 1 102 ? 2.674 4.278 -6.127 1.00 95.31 102 PRO A CA 1
ATOM 805 C C . PRO A 1 102 ? 2.851 3.488 -7.425 1.00 95.31 102 PRO A C 1
ATOM 807 O O . PRO A 1 102 ? 3.020 2.262 -7.409 1.00 95.31 102 PRO A O 1
ATOM 810 N N . LEU A 1 103 ? 2.871 4.2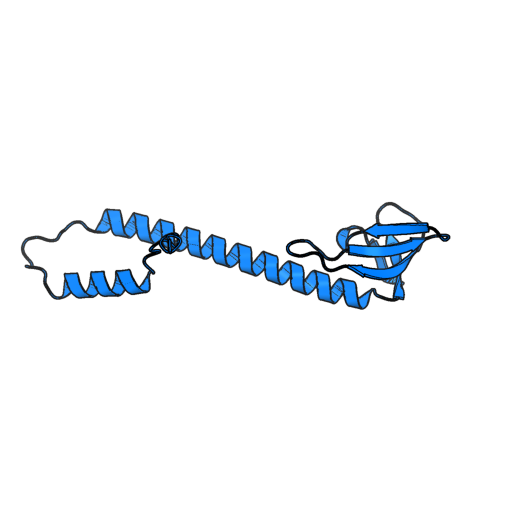07 -8.545 1.00 96.75 103 LEU A N 1
ATOM 811 C CA . LEU A 1 103 ? 3.126 3.651 -9.867 1.00 96.75 103 LEU A CA 1
ATOM 812 C C . LEU A 1 103 ? 4.530 4.044 -10.327 1.00 96.75 103 LEU A C 1
ATOM 814 O O . LEU A 1 103 ? 4.879 5.216 -10.402 1.00 96.75 103 LEU A O 1
ATOM 818 N N . LEU A 1 104 ? 5.329 3.042 -10.663 1.00 97.50 104 LEU A N 1
ATOM 819 C CA . LEU A 1 104 ? 6.643 3.164 -11.272 1.00 97.50 104 LEU A CA 1
ATOM 820 C C . LEU A 1 104 ? 6.472 3.329 -12.785 1.00 97.50 104 LEU A C 1
ATOM 822 O O . LEU A 1 104 ? 5.947 2.433 -13.455 1.00 97.50 104 LEU A O 1
ATOM 826 N N . ASN A 1 105 ? 6.957 4.445 -13.322 1.00 97.50 105 ASN A N 1
ATOM 827 C CA . ASN A 1 105 ? 7.090 4.667 -14.757 1.00 97.50 105 ASN A CA 1
ATOM 828 C C . ASN A 1 105 ? 8.438 4.088 -15.209 1.00 97.50 105 ASN A C 1
ATOM 830 O O . ASN A 1 105 ? 9.501 4.616 -14.879 1.00 97.50 105 ASN A O 1
ATOM 834 N N . ILE A 1 106 ? 8.410 2.974 -15.942 1.00 97.06 106 ILE A N 1
ATOM 835 C CA . ILE A 1 106 ? 9.603 2.204 -16.315 1.00 97.06 106 ILE A CA 1
ATOM 836 C C . ILE A 1 106 ? 9.829 2.304 -17.822 1.00 97.06 106 ILE A C 1
ATOM 838 O O . ILE A 1 106 ? 8.936 1.997 -18.608 1.00 97.06 106 ILE A O 1
ATOM 842 N N . SER A 1 107 ? 11.037 2.700 -18.221 1.00 96.88 107 SER A N 1
ATOM 843 C CA . SER A 1 107 ? 11.493 2.684 -19.613 1.00 96.88 107 SER A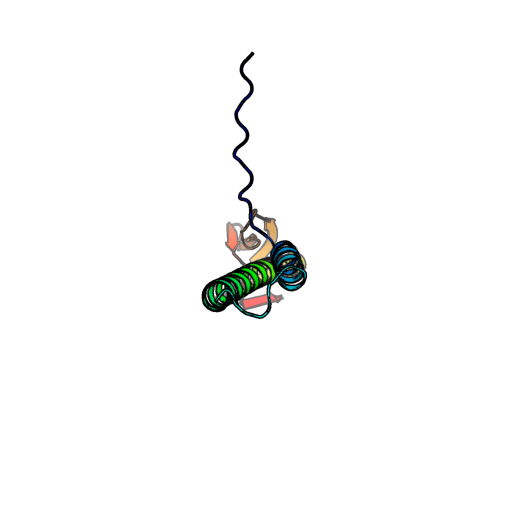 CA 1
ATOM 844 C C . SER A 1 107 ? 12.139 1.341 -19.954 1.00 96.88 107 SER A C 1
ATOM 846 O O . SER A 1 107 ? 13.098 0.935 -19.296 1.00 96.88 107 SER A O 1
ATOM 848 N N . ILE A 1 108 ? 11.627 0.661 -20.982 1.00 94.94 108 ILE A N 1
ATOM 849 C CA . ILE A 1 108 ? 12.136 -0.611 -21.512 1.00 94.94 108 ILE A CA 1
ATOM 850 C C . ILE A 1 108 ? 12.226 -0.495 -23.031 1.00 94.94 108 ILE A C 1
ATOM 852 O O . ILE A 1 108 ? 11.210 -0.308 -23.697 1.00 94.94 108 ILE A O 1
ATOM 856 N N . ASN A 1 109 ? 13.432 -0.616 -23.595 1.00 90.69 109 ASN A N 1
ATOM 857 C CA . ASN A 1 109 ? 13.670 -0.567 -25.047 1.00 90.69 109 ASN A CA 1
ATOM 858 C C . ASN A 1 109 ? 13.012 0.643 -25.752 1.00 90.69 109 ASN A C 1
ATOM 860 O O . ASN A 1 109 ? 12.512 0.525 -26.868 1.00 90.69 109 ASN A O 1
ATOM 864 N N . GLY A 1 110 ? 12.967 1.803 -25.086 1.00 87.38 110 GLY A N 1
ATOM 865 C CA . GLY A 1 110 ? 12.353 3.031 -25.611 1.00 87.38 110 GLY A CA 1
ATOM 866 C C . GLY A 1 110 ? 10.830 3.132 -25.443 1.00 87.38 110 GLY A C 1
ATOM 867 O O . GLY A 1 110 ? 10.262 4.166 -25.777 1.00 87.38 110 GLY A O 1
ATOM 868 N N . SER A 1 111 ? 10.170 2.104 -24.902 1.00 93.06 111 SER A N 1
ATOM 869 C CA . SER A 1 111 ? 8.755 2.140 -24.510 1.00 93.06 111 SER A CA 1
ATOM 870 C C . SER A 1 111 ? 8.602 2.384 -23.011 1.00 93.06 111 SER A C 1
ATOM 872 O O . SER A 1 111 ? 9.462 1.987 -22.226 1.00 93.06 111 SER A O 1
ATOM 874 N N . TYR A 1 112 ? 7.487 2.990 -22.604 1.00 94.06 112 TYR A N 1
ATOM 875 C CA . TYR A 1 112 ? 7.177 3.249 -21.198 1.00 94.06 112 TYR A CA 1
ATOM 876 C C . TYR A 1 112 ? 6.033 2.367 -20.717 1.00 94.06 112 TYR A C 1
ATOM 878 O O . TYR A 1 112 ? 5.018 2.223 -21.399 1.00 94.06 112 TYR A O 1
ATOM 886 N N . ILE A 1 113 ? 6.187 1.801 -19.524 1.00 94.94 113 ILE A N 1
ATOM 887 C CA . ILE A 1 113 ? 5.156 1.002 -18.864 1.00 94.94 113 ILE A CA 1
ATOM 888 C C . ILE A 1 113 ? 4.941 1.479 -17.429 1.00 94.94 113 ILE A C 1
ATOM 890 O O . ILE A 1 113 ? 5.878 1.920 -16.765 1.00 94.94 113 ILE A O 1
ATOM 894 N N . LYS A 1 114 ? 3.706 1.335 -16.946 1.00 96.19 114 LYS A N 1
ATOM 895 C CA . LYS A 1 114 ? 3.332 1.599 -15.554 1.00 96.19 114 LYS A CA 1
ATOM 896 C C . LYS A 1 114 ? 3.235 0.296 -14.782 1.00 96.19 114 LYS A C 1
ATOM 898 O O . LYS A 1 114 ? 2.566 -0.640 -15.235 1.00 96.19 114 LYS A O 1
ATOM 903 N N . LYS A 1 115 ? 3.913 0.227 -13.640 1.00 95.44 115 LYS A N 1
ATOM 904 C CA . LYS A 1 115 ? 3.950 -0.955 -12.773 1.00 95.44 115 LYS A CA 1
ATOM 905 C C . LYS A 1 115 ? 3.961 -0.573 -11.306 1.00 95.44 115 LYS A C 1
ATOM 907 O O . LYS A 1 115 ? 4.305 0.544 -10.958 1.00 95.44 115 LYS A O 1
ATOM 912 N N . THR A 1 116 ? 3.585 -1.502 -10.446 1.00 95.19 116 THR A N 1
ATOM 913 C CA . THR A 1 116 ? 3.699 -1.342 -8.995 1.00 95.19 116 THR A CA 1
ATOM 914 C C . THR A 1 116 ? 4.982 -1.992 -8.492 1.00 95.19 116 THR A C 1
ATOM 916 O O . THR A 1 116 ? 5.640 -2.747 -9.210 1.00 95.19 116 THR A O 1
ATOM 919 N N . LEU A 1 117 ? 5.314 -1.762 -7.223 1.00 94.19 117 LEU A N 1
ATOM 920 C CA . LEU A 1 117 ? 6.429 -2.444 -6.568 1.00 94.19 117 LEU A CA 1
ATOM 921 C C . LEU A 1 117 ? 6.294 -3.981 -6.609 1.00 94.19 117 LEU A C 1
ATOM 923 O O . LEU A 1 117 ? 7.295 -4.684 -6.714 1.00 94.19 117 LEU A O 1
ATOM 927 N N . LEU A 1 118 ? 5.064 -4.509 -6.580 1.00 93.50 118 LEU A N 1
ATOM 928 C CA . LEU A 1 118 ? 4.794 -5.955 -6.612 1.00 93.50 118 LEU A CA 1
ATOM 929 C C . LEU A 1 118 ? 5.182 -6.608 -7.945 1.00 93.50 118 LEU A C 1
ATOM 931 O O . LEU A 1 118 ? 5.483 -7.804 -7.997 1.00 93.50 118 LEU A O 1
ATOM 935 N N . ASP A 1 119 ? 5.207 -5.820 -9.018 1.00 94.81 119 ASP A N 1
ATOM 936 C CA . ASP A 1 119 ? 5.598 -6.279 -10.345 1.00 94.81 119 ASP A CA 1
ATOM 937 C C . ASP A 1 119 ? 7.121 -6.387 -10.508 1.00 94.81 119 ASP A C 1
ATOM 939 O O . ASP A 1 119 ? 7.584 -6.930 -11.513 1.00 94.81 119 ASP A O 1
ATOM 943 N N . ILE A 1 120 ? 7.907 -5.892 -9.547 1.00 94.31 120 ILE A N 1
ATOM 944 C CA . ILE A 1 120 ? 9.370 -5.946 -9.571 1.00 94.31 120 ILE A CA 1
ATOM 945 C C . ILE A 1 120 ? 9.846 -7.269 -8.959 1.00 94.31 120 ILE A C 1
ATOM 947 O O . ILE A 1 120 ? 9.349 -7.719 -7.921 1.00 94.31 120 ILE A O 1
ATOM 951 N N . SER A 1 121 ? 10.799 -7.923 -9.621 1.00 94.31 121 SER A N 1
ATOM 952 C CA . SER A 1 121 ? 11.444 -9.140 -9.116 1.00 94.31 121 SER A CA 1
ATOM 953 C C . SER A 1 121 ? 12.867 -8.906 -8.635 1.00 94.31 121 SER A C 1
ATOM 955 O O . SER A 1 121 ? 13.282 -9.538 -7.670 1.00 94.31 121 SER A O 1
ATOM 957 N N . GLU A 1 122 ? 13.618 -8.026 -9.298 1.00 92.94 122 GLU A N 1
ATOM 958 C CA . GLU A 1 122 ? 15.025 -7.758 -8.988 1.00 92.94 122 GLU A CA 1
ATOM 959 C C . GLU A 1 122 ? 15.341 -6.275 -9.219 1.00 92.94 122 GLU A C 1
ATOM 961 O O . GLU A 1 122 ? 14.730 -5.623 -10.072 1.00 92.94 122 GLU A O 1
ATOM 966 N N . VAL A 1 123 ? 16.318 -5.763 -8.471 1.00 92.81 123 VAL A N 1
ATOM 967 C CA . VAL A 1 123 ? 16.848 -4.399 -8.590 1.00 92.81 123 VAL A CA 1
ATOM 968 C C . VAL A 1 123 ? 18.351 -4.513 -8.826 1.00 92.81 123 VAL A C 1
ATOM 970 O O . VAL A 1 123 ? 19.027 -5.228 -8.086 1.00 92.81 123 VAL A O 1
ATOM 973 N N . SER A 1 124 ? 18.851 -3.831 -9.856 1.00 83.62 124 SER A N 1
ATOM 974 C CA . SER A 1 124 ? 20.262 -3.783 -10.250 1.00 83.62 124 SER A CA 1
ATOM 975 C C . SER A 1 124 ? 20.859 -2.389 -10.103 1.00 83.62 124 SER A C 1
ATOM 977 O O . SER A 1 124 ? 20.125 -1.374 -10.184 1.00 83.62 124 SER A O 1
#

InterPro domains:
  IPR005648 Flagellar hook capping protein [PF03963] (7-60)

Sequence (124 aa):
MSSPIQPAEENNISQTDYLKLFMQELTYQDPLKPIDNREFMAQMAQFSSLQEARNTNENLVKLLGMTSSTQSLMLLQKSVKLRNSNQLGRVIDIEFPDGSPPLLNISINGSYIKKTLLDISEVS

Secondary structure (DSSP, 8-state):
-----PPPP-----HHHHHHHHHHHHTS--TT----THHHHHHHHHHHHHHHHHHHHHHHHHHHHHHHHHHHHHHTT-EEEETT-S-EEEEEEEE--TTS--EEEEEETTEEEEE-GGGEEEE-

Foldseek 3Di:
DDDDDDPDDPCPCDPVNVVVVVVVCVVDDDPVDDDCCPVVVVVVVVVVVVVVVVVVVVVVLVVVQVVQVVVLVVQAQWWFDFPPDPFIWHQPDWDDDPPDHIWTFTHTPNDTDTDGPVRTDDID

Radius of gyration: 26.38 Å; chains: 1; bounding box: 54×46×71 Å

Organism: NCBI:txid28083